Protein AF-A0A6G3XR11-F1 (afdb_monomer_lite)

Sequence (72 aa):
RDSDVRTVADLRGKRVGVGQEGSGVRLVADRLLAAAGLDPADDVTPVPVGIDTMPVRLTQGRLDAFFWSGGL

Organism: NCBI:txid2706086

Foldseek 3Di:
DDAPCPALLSQFAFEEAQEAPPDPSVVVSCVRCVVSVHHPVHRHNYDHDHPVCVVVCCVVVVGSYYTDDDDD

pLDDT: mean 90.15, std 8.0, range [50.31, 96.5]

Radius of gyration: 11.36 Å; chains: 1; bounding box: 31×28×28 Å

InterPro domains:
  IPR011852 TRAP transporter solute receptor, TAXI family [PF16868] (2-71)

Structure (mmCIF, N/CA/C/O backbone):
data_AF-A0A6G3XR11-F1
#
_entry.id   AF-A0A6G3XR11-F1
#
loop_
_atom_site.group_PDB
_atom_site.id
_atom_site.type_symbol
_atom_site.label_atom_id
_atom_site.label_alt_id
_atom_site.label_comp_id
_atom_site.label_asym_id
_atom_site.label_entity_id
_atom_site.label_seq_id
_atom_site.pdbx_PDB_ins_code
_atom_site.Cartn_x
_atom_site.Cartn_y
_atom_site.Cartn_z
_atom_site.occupancy
_atom_site.B_iso_or_equiv
_atom_site.auth_seq_id
_atom_site.auth_comp_id
_atom_site.auth_asym_id
_atom_site.auth_atom_id
_atom_site.pdbx_PDB_model_num
ATOM 1 N N . ARG A 1 1 ? 3.731 12.049 15.692 1.00 59.53 1 ARG A N 1
ATOM 2 C CA . ARG A 1 1 ? 2.325 11.625 15.498 1.00 59.53 1 ARG A CA 1
ATOM 3 C C . ARG A 1 1 ? 2.323 10.117 15.599 1.00 59.53 1 ARG A C 1
ATOM 5 O O . ARG A 1 1 ? 3.138 9.509 14.918 1.00 59.53 1 ARG A O 1
ATOM 12 N N . ASP A 1 2 ? 1.488 9.551 16.460 1.00 75.31 2 ASP A N 1
ATOM 13 C CA . ASP A 1 2 ? 1.221 8.116 16.422 1.00 75.31 2 ASP A CA 1
ATOM 14 C C . ASP A 1 2 ? 0.501 7.759 15.116 1.00 75.31 2 ASP A C 1
ATOM 16 O O . ASP A 1 2 ? -0.268 8.565 14.588 1.00 75.31 2 ASP A O 1
ATOM 20 N N . SER A 1 3 ? 0.809 6.581 14.577 1.00 79.81 3 SER A N 1
ATOM 21 C CA . SER A 1 3 ? 0.119 6.007 13.422 1.00 79.81 3 SER A CA 1
ATOM 22 C C . SER A 1 3 ? -1.098 5.214 13.895 1.00 79.81 3 SER A C 1
ATOM 24 O O . SER A 1 3 ? -0.995 4.436 14.851 1.00 79.81 3 SER A O 1
ATOM 26 N N . ASP A 1 4 ? -2.221 5.373 13.193 1.00 84.12 4 ASP A N 1
ATOM 27 C CA . ASP A 1 4 ? -3.421 4.546 13.375 1.00 84.12 4 ASP A CA 1
ATOM 28 C C . ASP A 1 4 ? -3.254 3.149 12.749 1.00 84.12 4 ASP A C 1
ATOM 30 O O . ASP A 1 4 ? -4.015 2.237 13.050 1.00 84.12 4 ASP A O 1
ATOM 34 N N . VAL A 1 5 ? -2.242 2.963 11.892 1.00 90.12 5 VAL A N 1
ATOM 35 C CA . VAL A 1 5 ? -1.861 1.663 11.326 1.00 90.12 5 VAL A CA 1
ATOM 36 C C . VAL A 1 5 ? -0.866 0.999 12.274 1.00 90.12 5 VAL A C 1
ATOM 38 O O . VAL A 1 5 ? 0.263 1.483 12.417 1.00 90.12 5 VAL A O 1
ATOM 41 N N . ARG A 1 6 ? -1.283 -0.091 12.928 1.00 90.81 6 ARG A N 1
ATOM 42 C CA . ARG A 1 6 ? -0.459 -0.888 13.856 1.00 90.81 6 ARG A CA 1
ATOM 43 C C . ARG A 1 6 ? -0.171 -2.286 13.315 1.00 90.81 6 ARG A C 1
ATOM 45 O O . ARG A 1 6 ? 0.847 -2.879 13.660 1.00 90.81 6 ARG A O 1
ATOM 52 N N . THR A 1 7 ? -1.041 -2.788 12.451 1.00 93.00 7 THR A N 1
ATOM 53 C CA . THR A 1 7 ? -0.959 -4.084 11.784 1.00 93.00 7 THR A CA 1
ATOM 54 C C . THR A 1 7 ? -1.206 -3.923 10.285 1.00 93.00 7 THR A C 1
ATOM 56 O O . THR A 1 7 ? -1.736 -2.910 9.831 1.00 93.00 7 THR A O 1
ATOM 59 N N . VAL A 1 8 ? -0.848 -4.937 9.493 1.00 92.50 8 VAL A N 1
ATOM 60 C CA . VAL A 1 8 ? -1.134 -4.932 8.047 1.00 92.50 8 VAL A CA 1
ATOM 61 C C . VAL A 1 8 ? -2.645 -4.948 7.781 1.00 92.50 8 VAL A C 1
ATOM 63 O O . VAL A 1 8 ? -3.091 -4.330 6.823 1.00 92.50 8 VAL A O 1
ATOM 66 N N . ALA A 1 9 ? -3.445 -5.573 8.651 1.00 93.44 9 ALA A N 1
ATOM 67 C CA . ALA A 1 9 ? -4.904 -5.596 8.527 1.00 93.44 9 ALA A CA 1
ATOM 68 C C . ALA A 1 9 ? -5.538 -4.191 8.623 1.00 93.44 9 ALA A C 1
ATOM 70 O O . ALA A 1 9 ? -6.556 -3.931 7.980 1.00 93.44 9 ALA A O 1
ATOM 71 N N . ASP A 1 10 ? -4.903 -3.256 9.343 1.00 94.94 10 ASP A N 1
ATOM 72 C CA . ASP A 1 10 ? -5.369 -1.864 9.475 1.00 94.94 10 ASP A CA 1
ATOM 73 C C . ASP A 1 10 ? -5.240 -1.057 8.170 1.00 94.94 10 ASP A C 1
ATOM 75 O O . ASP A 1 10 ? -5.718 0.077 8.075 1.00 94.94 10 ASP A O 1
ATOM 79 N N . LEU A 1 11 ? -4.598 -1.630 7.146 1.00 95.06 11 LEU A N 1
ATOM 80 C CA . LEU A 1 11 ? -4.505 -1.037 5.814 1.00 95.06 11 LEU A CA 1
ATOM 81 C C . LEU A 1 11 ? -5.814 -1.126 5.027 1.00 95.06 11 LEU A C 1
ATOM 83 O O . LEU A 1 11 ? -5.926 -0.486 3.981 1.00 95.06 11 LEU A O 1
ATOM 87 N N . ARG A 1 12 ? -6.809 -1.872 5.518 1.00 95.31 12 ARG A N 1
ATOM 88 C CA . ARG A 1 12 ? -8.124 -1.965 4.884 1.00 95.31 12 ARG A CA 1
AT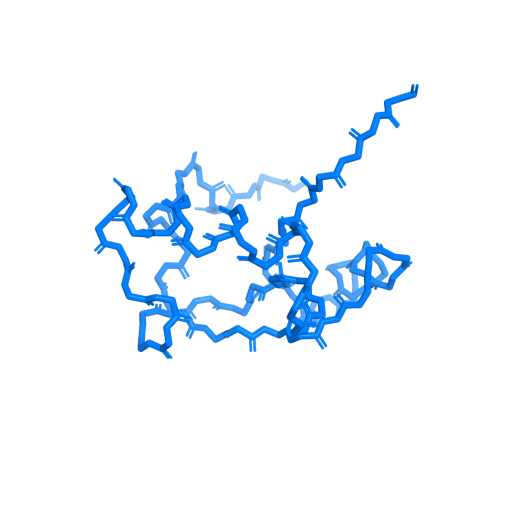OM 89 C C . ARG A 1 12 ? -8.723 -0.568 4.658 1.00 95.31 12 ARG A C 1
ATOM 91 O O . ARG A 1 12 ? -8.845 0.237 5.582 1.00 95.31 12 ARG A O 1
ATOM 98 N N . GLY A 1 13 ? -9.080 -0.268 3.413 1.00 95.31 13 GLY A N 1
ATOM 99 C CA . GLY A 1 13 ? -9.616 1.020 2.969 1.00 95.31 13 GLY A CA 1
ATOM 100 C C . GLY A 1 13 ? -8.597 2.166 2.915 1.00 95.31 13 GLY A C 1
ATOM 101 O O . GLY A 1 13 ? -8.998 3.319 2.760 1.00 95.31 13 GLY A O 1
ATOM 102 N N . LYS A 1 14 ? -7.294 1.896 3.067 1.00 95.62 14 LYS A N 1
ATOM 103 C CA . LYS A 1 14 ? -6.227 2.910 3.028 1.00 95.62 14 LYS A CA 1
ATOM 104 C C . LYS A 1 14 ? -5.570 3.003 1.652 1.00 95.62 14 LYS A C 1
ATOM 106 O O . LYS A 1 14 ? -5.570 2.051 0.873 1.00 95.62 14 LYS A O 1
ATOM 111 N N . ARG A 1 15 ? -4.945 4.150 1.369 1.00 95.44 15 ARG A N 1
ATOM 112 C CA . ARG A 1 15 ? -4.112 4.368 0.178 1.00 95.44 15 ARG A CA 1
ATOM 113 C C . ARG A 1 15 ? -2.696 3.900 0.458 1.00 95.44 15 ARG A C 1
ATOM 115 O O . ARG A 1 15 ? -1.969 4.530 1.232 1.00 95.44 15 ARG A O 1
ATOM 122 N N . VAL A 1 16 ? -2.306 2.807 -0.184 1.00 95.94 16 VAL A N 1
ATOM 123 C CA . VAL A 1 16 ? -1.047 2.122 0.106 1.00 95.94 16 VAL A CA 1
ATOM 124 C C . VAL A 1 16 ? -0.138 2.156 -1.112 1.00 95.94 16 VAL A C 1
ATOM 126 O O . VAL A 1 16 ? -0.510 1.706 -2.191 1.00 95.94 16 VAL A O 1
ATOM 129 N N . GLY A 1 17 ? 1.075 2.682 -0.951 1.00 95.19 17 GLY A N 1
ATOM 130 C CA . GLY A 1 17 ? 2.110 2.581 -1.976 1.00 95.19 17 GLY A CA 1
ATOM 131 C C . GLY A 1 17 ? 2.594 1.138 -2.091 1.00 95.19 17 GLY A C 1
ATOM 132 O O . GLY A 1 17 ? 3.200 0.630 -1.155 1.00 95.19 17 GLY A O 1
ATOM 133 N N . VAL A 1 18 ? 2.346 0.478 -3.221 1.00 94.25 18 VAL A N 1
ATOM 134 C CA . VAL A 1 18 ? 2.635 -0.963 -3.407 1.00 94.25 18 VAL A CA 1
ATOM 135 C C . VAL A 1 18 ? 3.801 -1.232 -4.359 1.00 94.25 18 VAL A C 1
ATOM 137 O O . VAL A 1 18 ? 4.049 -2.366 -4.735 1.00 94.25 18 VAL A O 1
ATOM 140 N N . GLY A 1 19 ? 4.541 -0.201 -4.756 1.00 91.00 19 GLY A N 1
ATOM 141 C CA . GLY A 1 19 ? 5.590 -0.325 -5.766 1.00 91.00 19 GLY A CA 1
ATOM 142 C C . GLY A 1 19 ? 5.031 -0.296 -7.186 1.00 91.00 19 GLY A C 1
ATOM 143 O O . GLY A 1 19 ? 3.828 -0.418 -7.409 1.00 91.00 19 GLY A O 1
ATOM 144 N N . GLN A 1 20 ? 5.912 -0.099 -8.164 1.00 91.31 20 GLN A N 1
ATOM 145 C CA . GLN A 1 20 ? 5.553 -0.176 -9.583 1.00 91.31 20 GLN A CA 1
ATOM 146 C C . GLN A 1 20 ? 5.114 -1.601 -9.955 1.00 91.31 20 GLN A C 1
ATOM 148 O O . GLN A 1 20 ? 5.568 -2.576 -9.344 1.00 91.31 20 GLN A O 1
ATOM 153 N N . GLU A 1 21 ? 4.265 -1.732 -10.973 1.00 88.81 21 GLU A N 1
ATOM 154 C CA . GLU A 1 21 ? 3.903 -3.040 -11.527 1.00 88.81 21 GLU A CA 1
ATOM 155 C C . GLU A 1 21 ? 5.153 -3.823 -11.956 1.00 88.81 21 GLU A C 1
ATOM 157 O O . GLU 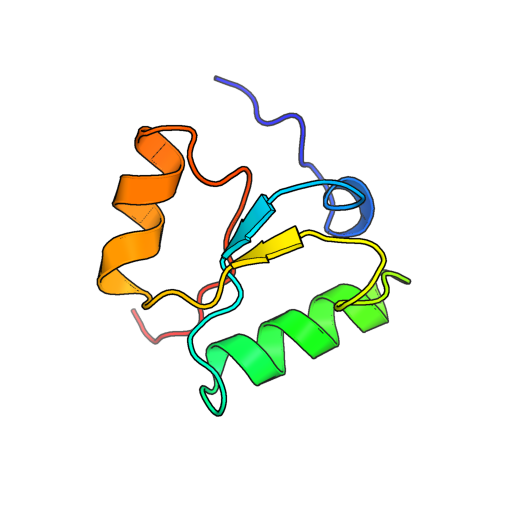A 1 21 ? 6.136 -3.250 -12.425 1.00 88.81 21 GLU A O 1
ATOM 162 N N . GLY A 1 22 ? 5.150 -5.139 -11.728 1.00 86.06 22 GLY A N 1
ATOM 163 C CA . GLY A 1 22 ? 6.292 -6.011 -12.027 1.00 86.06 22 GLY A CA 1
ATOM 164 C C . GLY A 1 22 ? 7.515 -5.846 -11.109 1.00 86.06 22 GLY A C 1
ATOM 165 O O . GLY A 1 22 ? 8.487 -6.581 -11.268 1.00 86.06 22 GLY A O 1
ATOM 166 N N . SER A 1 23 ? 7.495 -4.926 -10.137 1.00 87.31 23 SER A N 1
ATOM 167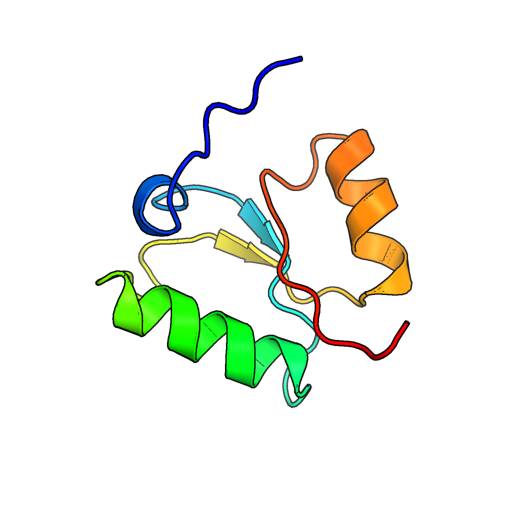 C CA . SER A 1 23 ? 8.605 -4.748 -9.191 1.00 87.31 23 SER A CA 1
ATOM 168 C C . SER A 1 23 ? 8.608 -5.794 -8.068 1.00 87.31 23 SER A C 1
ATOM 170 O O . SER A 1 23 ? 7.568 -6.319 -7.667 1.00 87.31 23 SER A O 1
ATOM 172 N N . GLY A 1 24 ? 9.785 -6.041 -7.480 1.00 89.06 24 GLY A N 1
ATOM 173 C CA . GLY A 1 24 ? 9.905 -6.880 -6.281 1.00 89.06 24 GLY A CA 1
ATOM 174 C C . GLY A 1 24 ? 9.104 -6.344 -5.088 1.00 89.06 24 GLY A C 1
ATOM 175 O O . GLY A 1 24 ? 8.560 -7.128 -4.315 1.00 89.06 24 GLY A O 1
ATOM 176 N N . VAL A 1 25 ? 8.950 -5.017 -4.980 1.00 91.62 25 VAL A N 1
ATOM 177 C CA . VAL A 1 25 ? 8.099 -4.389 -3.956 1.00 91.62 25 VAL A CA 1
ATOM 178 C C . VAL A 1 25 ? 6.645 -4.800 -4.133 1.00 91.62 25 VAL A C 1
ATOM 180 O O . VAL A 1 25 ? 6.019 -5.183 -3.151 1.00 91.62 25 VAL A O 1
ATOM 183 N N . ARG A 1 26 ? 6.130 -4.793 -5.370 1.00 92.38 26 ARG A N 1
ATOM 184 C CA . ARG A 1 26 ? 4.752 -5.205 -5.660 1.00 92.38 26 ARG A CA 1
ATOM 185 C C . ARG A 1 26 ? 4.497 -6.645 -5.252 1.00 92.38 26 ARG A C 1
ATOM 187 O O . ARG A 1 26 ? 3.529 -6.929 -4.555 1.00 92.38 26 ARG A O 1
ATOM 194 N N . LEU A 1 27 ? 5.427 -7.528 -5.595 1.00 92.19 27 LEU A N 1
ATOM 195 C CA . LEU A 1 27 ? 5.350 -8.934 -5.224 1.00 92.19 27 LEU A CA 1
ATOM 196 C C . LEU A 1 27 ? 5.321 -9.146 -3.700 1.00 92.19 27 LEU A C 1
ATOM 198 O O . LEU A 1 27 ? 4.589 -10.001 -3.202 1.00 92.19 27 LEU A O 1
ATOM 202 N N . VAL A 1 28 ? 6.136 -8.396 -2.954 1.00 92.50 28 VAL A N 1
ATOM 203 C CA . VAL A 1 28 ? 6.174 -8.474 -1.4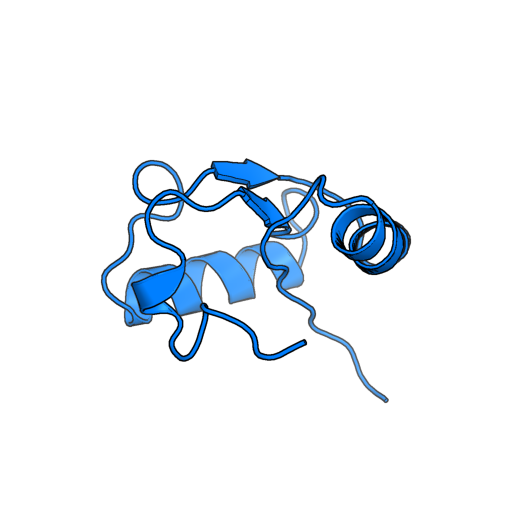86 1.00 92.50 28 VAL A CA 1
ATOM 204 C C . VAL A 1 28 ? 4.915 -7.861 -0.870 1.00 92.50 28 VAL A C 1
ATOM 206 O O . VAL A 1 28 ? 4.340 -8.461 0.035 1.00 92.50 28 VAL A O 1
ATOM 209 N N . ALA A 1 29 ? 4.462 -6.713 -1.376 1.00 93.75 29 ALA A N 1
ATOM 210 C CA . ALA A 1 29 ? 3.256 -6.031 -0.919 1.00 93.75 29 ALA A CA 1
ATOM 211 C C . ALA A 1 29 ? 2.021 -6.932 -1.037 1.00 93.75 29 ALA A C 1
ATOM 213 O O . ALA A 1 29 ? 1.330 -7.151 -0.044 1.00 93.75 29 ALA A O 1
ATOM 214 N N . ASP A 1 30 ? 1.797 -7.523 -2.214 1.00 93.88 30 ASP A N 1
ATOM 215 C CA . ASP A 1 30 ? 0.645 -8.396 -2.460 1.00 93.88 30 ASP A CA 1
ATOM 216 C C . ASP A 1 30 ? 0.656 -9.620 -1.526 1.00 93.88 30 ASP A C 1
ATOM 218 O O . ASP A 1 30 ? -0.379 -10.000 -0.980 1.00 93.88 30 ASP A O 1
ATOM 222 N N . ARG A 1 31 ? 1.834 -10.207 -1.265 1.00 94.06 31 ARG A N 1
ATOM 223 C CA . ARG A 1 31 ? 1.973 -11.343 -0.336 1.00 94.06 31 ARG A CA 1
ATOM 224 C C . ARG A 1 31 ? 1.695 -10.969 1.113 1.00 94.06 31 ARG A C 1
ATOM 226 O O . ARG A 1 31 ? 1.067 -11.751 1.819 1.00 94.06 31 ARG A O 1
ATOM 233 N N . LEU A 1 32 ? 2.174 -9.811 1.564 1.00 94.19 32 LEU A N 1
ATOM 234 C CA . LEU A 1 32 ? 1.938 -9.345 2.931 1.00 94.19 32 LEU A CA 1
ATOM 235 C C . LEU A 1 32 ? 0.462 -9.008 3.157 1.00 94.19 32 LEU A C 1
ATOM 237 O O . LEU A 1 32 ? -0.083 -9.369 4.197 1.00 94.19 32 LEU A O 1
ATOM 241 N N . LEU A 1 33 ? -0.187 -8.371 2.179 1.00 94.81 33 LEU A N 1
ATOM 242 C CA . LEU A 1 33 ? -1.622 -8.087 2.216 1.00 94.81 33 LEU A CA 1
ATOM 243 C C . LEU A 1 33 ? -2.439 -9.385 2.257 1.00 94.81 33 LEU A C 1
ATOM 245 O O . LEU A 1 33 ? -3.242 -9.564 3.171 1.00 94.81 33 LEU A O 1
ATOM 249 N N . ALA A 1 34 ? -2.149 -10.335 1.365 1.00 94.75 34 ALA A N 1
ATOM 250 C CA . ALA A 1 34 ? -2.827 -11.629 1.351 1.00 94.75 34 ALA A CA 1
ATOM 251 C C . ALA A 1 34 ? -2.619 -12.418 2.658 1.00 94.75 34 ALA A C 1
ATOM 253 O O . ALA A 1 34 ? -3.567 -12.982 3.200 1.00 94.75 34 ALA A O 1
ATOM 254 N N . ALA A 1 35 ? -1.401 -12.419 3.212 1.00 94.56 35 ALA A N 1
ATOM 255 C CA . ALA A 1 35 ? -1.106 -13.063 4.495 1.00 94.56 35 ALA A CA 1
ATOM 256 C C . ALA A 1 35 ? -1.844 -12.411 5.678 1.00 94.56 35 ALA A C 1
ATOM 258 O O . ALA A 1 35 ? -2.112 -13.075 6.678 1.00 94.56 35 ALA A O 1
ATOM 259 N N . ALA A 1 36 ? -2.192 -11.129 5.558 1.00 94.00 36 ALA A N 1
ATOM 260 C CA . ALA A 1 36 ? -3.019 -10.405 6.517 1.00 94.00 36 ALA A CA 1
ATOM 261 C C . ALA A 1 36 ? -4.532 -10.570 6.270 1.00 94.00 36 ALA A C 1
ATOM 263 O O . ALA A 1 36 ? -5.328 -9.959 6.982 1.00 94.00 36 ALA A O 1
ATOM 264 N N . GLY A 1 37 ? -4.936 -11.376 5.281 1.00 95.12 37 GLY A N 1
ATOM 265 C CA . GLY A 1 37 ? -6.338 -11.576 4.913 1.00 95.12 37 GLY A CA 1
ATOM 266 C C . GLY A 1 37 ? -6.959 -10.381 4.186 1.00 95.12 37 GLY A C 1
ATOM 267 O O . GLY A 1 37 ? -8.167 -10.178 4.287 1.00 95.12 37 GLY A O 1
ATOM 268 N N . LEU A 1 38 ? -6.141 -9.570 3.506 1.00 96.50 38 LEU A N 1
ATOM 269 C CA . LEU A 1 38 ? -6.591 -8.459 2.672 1.00 96.50 38 LEU A CA 1
ATOM 270 C C . LEU A 1 38 ? -6.438 -8.799 1.190 1.00 96.50 38 LEU A C 1
ATOM 272 O O . LEU A 1 38 ? -5.378 -9.265 0.765 1.00 96.50 38 LEU A O 1
ATOM 276 N N . ASP A 1 39 ? -7.464 -8.490 0.402 1.00 93.94 39 ASP A N 1
ATOM 277 C CA . ASP A 1 39 ? -7.357 -8.460 -1.053 1.00 93.94 39 ASP A CA 1
ATOM 278 C C . ASP A 1 39 ? -6.570 -7.205 -1.504 1.00 93.94 39 ASP A C 1
ATOM 280 O O . ASP A 1 39 ? -6.990 -6.077 -1.225 1.00 93.94 39 ASP A O 1
ATOM 284 N N . PRO A 1 40 ? -5.426 -7.345 -2.199 1.00 89.06 40 PRO A N 1
ATOM 285 C CA . PRO A 1 40 ? -4.625 -6.200 -2.637 1.00 89.06 40 PRO A CA 1
ATOM 286 C C . PRO A 1 40 ? -5.310 -5.280 -3.657 1.00 89.06 40 PRO A C 1
ATOM 288 O O . PRO A 1 40 ? -4.849 -4.153 -3.857 1.00 89.06 40 PRO A O 1
ATOM 291 N N . ALA A 1 41 ? -6.340 -5.768 -4.348 1.00 88.19 41 ALA A N 1
ATOM 292 C CA . ALA A 1 41 ? -7.106 -5.018 -5.333 1.00 88.19 41 ALA A CA 1
ATOM 293 C C . ALA A 1 41 ? -8.359 -4.379 -4.721 1.00 88.19 41 ALA A C 1
ATOM 295 O O . ALA A 1 41 ? -8.661 -3.233 -5.052 1.00 88.19 41 ALA A O 1
ATOM 296 N N . ASP A 1 42 ? -9.042 -5.092 -3.822 1.00 93.06 42 ASP A N 1
ATOM 297 C CA . ASP A 1 42 ? -10.366 -4.682 -3.334 1.00 93.06 42 ASP A CA 1
ATOM 298 C C . ASP A 1 42 ? -10.359 -4.119 -1.905 1.00 93.06 42 ASP A C 1
ATOM 300 O O . ASP A 1 42 ? -11.149 -3.229 -1.579 1.00 93.06 42 ASP A O 1
ATOM 304 N N . ASP A 1 43 ? -9.458 -4.590 -1.039 1.00 95.44 43 ASP A N 1
ATOM 305 C CA . ASP A 1 43 ? -9.444 -4.182 0.368 1.00 95.44 43 ASP A CA 1
ATOM 306 C C . ASP A 1 43 ? -8.559 -2.965 0.631 1.00 95.44 43 ASP A C 1
ATOM 308 O O . ASP A 1 43 ? -8.652 -2.365 1.700 1.00 95.44 43 ASP A O 1
ATOM 31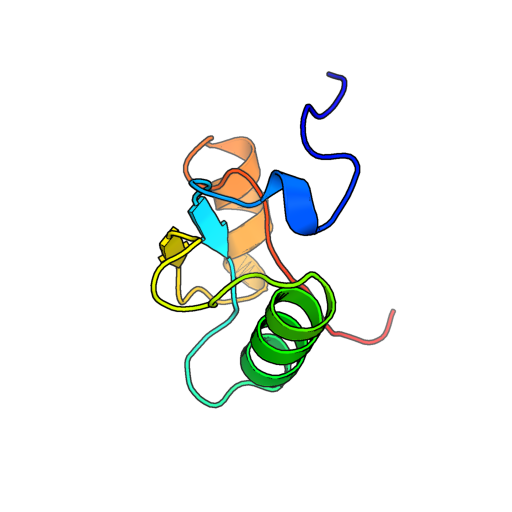2 N N . VAL A 1 44 ? -7.711 -2.569 -0.316 1.00 94.94 44 VAL A N 1
ATOM 313 C CA . VAL A 1 44 ? -6.856 -1.378 -0.222 1.00 94.94 44 VAL A CA 1
ATOM 314 C C . VAL A 1 44 ? -6.980 -0.544 -1.491 1.00 94.94 44 VAL A C 1
ATOM 316 O O . VAL A 1 44 ? -7.457 -1.011 -2.515 1.00 94.94 44 VAL A O 1
ATOM 319 N N . THR A 1 45 ? -6.533 0.711 -1.451 1.00 95.69 45 THR A N 1
ATOM 320 C CA . THR A 1 45 ? -6.330 1.508 -2.668 1.00 95.69 45 THR A CA 1
ATOM 321 C C . THR A 1 45 ? -4.849 1.431 -3.052 1.00 95.69 45 THR A C 1
ATOM 323 O O . THR A 1 45 ? -4.045 2.208 -2.515 1.00 95.69 45 THR A O 1
ATOM 326 N N . PRO A 1 46 ? -4.446 0.492 -3.932 1.00 93.12 46 PRO A N 1
ATOM 327 C CA . PRO A 1 46 ? -3.055 0.333 -4.327 1.00 93.12 46 PRO A CA 1
ATOM 328 C C . PRO A 1 46 ? -2.608 1.527 -5.172 1.00 93.12 46 PRO A C 1
ATOM 330 O O . PRO A 1 46 ? -3.212 1.865 -6.188 1.00 93.12 46 PRO A O 1
ATOM 333 N N . VAL A 1 47 ? -1.509 2.160 -4.772 1.00 94.31 47 VAL A N 1
ATOM 334 C CA . VAL A 1 47 ? -0.875 3.241 -5.527 1.00 94.31 47 VAL A CA 1
ATOM 335 C C . VAL A 1 47 ? 0.426 2.707 -6.128 1.00 94.31 47 VAL A C 1
ATOM 337 O O . VAL A 1 47 ? 1.398 2.512 -5.388 1.00 94.31 47 VAL A O 1
ATOM 340 N N . PRO A 1 48 ? 0.481 2.464 -7.451 1.00 91.56 48 PRO A N 1
ATOM 341 C CA . PRO A 1 48 ? 1.703 2.039 -8.112 1.00 91.56 48 PRO A CA 1
ATOM 342 C C . PRO A 1 48 ? 2.646 3.237 -8.239 1.00 91.56 48 PRO A C 1
ATOM 344 O O . PRO A 1 48 ? 2.489 4.111 -9.090 1.00 91.56 48 PRO A O 1
ATOM 347 N N . VAL A 1 49 ? 3.629 3.314 -7.349 1.00 89.69 49 VAL A N 1
ATOM 348 C CA . VAL A 1 49 ? 4.586 4.427 -7.262 1.00 89.69 49 VAL A CA 1
ATOM 349 C C . VAL A 1 49 ? 5.984 3.884 -6.960 1.00 89.69 49 VAL A C 1
ATOM 351 O O . VAL A 1 49 ? 6.105 2.793 -6.411 1.00 89.69 49 VAL A O 1
ATOM 354 N N . GLY A 1 50 ? 7.033 4.586 -7.388 1.00 87.12 50 GLY A N 1
ATOM 355 C CA . GLY A 1 50 ? 8.419 4.207 -7.116 1.00 87.12 50 GLY A CA 1
ATOM 356 C C . GLY A 1 50 ? 8.814 4.444 -5.657 1.00 87.12 50 GLY A C 1
ATOM 357 O O . GLY A 1 50 ? 8.251 5.300 -4.973 1.00 87.12 50 GLY A O 1
ATOM 358 N N . ILE A 1 51 ? 9.799 3.683 -5.178 1.00 84.81 51 ILE A N 1
ATOM 359 C CA . ILE A 1 51 ? 10.339 3.792 -3.810 1.00 84.81 51 ILE A CA 1
ATOM 360 C C . ILE A 1 51 ? 10.833 5.214 -3.503 1.00 84.81 51 ILE A C 1
ATOM 362 O O . ILE A 1 51 ? 10.667 5.704 -2.391 1.00 84.81 51 ILE A O 1
ATOM 366 N N . ASP A 1 52 ? 11.419 5.881 -4.491 1.00 87.94 52 ASP A N 1
ATOM 367 C CA . ASP A 1 52 ? 11.962 7.239 -4.419 1.00 87.94 52 ASP A CA 1
ATOM 368 C C . ASP A 1 52 ? 10.896 8.301 -4.098 1.00 87.94 52 ASP A C 1
ATOM 370 O O . ASP A 1 52 ? 11.182 9.321 -3.472 1.00 87.94 52 ASP A O 1
ATOM 374 N N . THR A 1 53 ? 9.644 8.052 -4.483 1.00 88.88 53 THR A N 1
ATOM 375 C CA . THR A 1 53 ? 8.545 9.022 -4.376 1.00 88.88 53 THR A CA 1
ATOM 376 C C . THR A 1 53 ? 7.560 8.714 -3.248 1.00 88.88 53 THR A C 1
ATOM 378 O O . THR A 1 53 ? 6.830 9.612 -2.814 1.00 88.88 53 THR A O 1
ATOM 381 N N . MET A 1 54 ? 7.545 7.487 -2.720 1.00 90.00 54 MET A N 1
ATOM 382 C CA . MET A 1 54 ? 6.666 7.090 -1.610 1.00 90.00 54 MET A CA 1
ATOM 383 C C . MET A 1 54 ? 6.843 7.936 -0.336 1.00 90.00 54 MET A C 1
ATOM 385 O O . MET A 1 54 ? 5.820 8.398 0.178 1.00 90.00 54 MET A O 1
ATOM 389 N N . PRO A 1 55 ? 8.070 8.215 0.166 1.00 91.75 55 PRO A N 1
ATOM 390 C CA . PRO A 1 55 ? 8.243 8.975 1.406 1.00 91.75 55 PRO A CA 1
ATOM 391 C C . PRO A 1 55 ? 7.666 10.387 1.302 1.00 91.75 55 PRO A C 1
ATOM 393 O O . PRO A 1 55 ? 6.965 10.846 2.200 1.00 91.75 55 PRO A O 1
ATOM 396 N N . VAL A 1 56 ? 7.891 11.052 0.165 1.00 93.38 56 VAL A N 1
ATOM 397 C CA . VAL A 1 56 ? 7.349 12.391 -0.108 1.00 93.38 56 VAL A CA 1
ATOM 398 C C . VAL A 1 56 ? 5.822 12.361 -0.184 1.00 93.38 56 VAL A C 1
ATOM 400 O O . VAL A 1 56 ? 5.150 13.249 0.333 1.00 93.38 56 VAL A O 1
ATOM 403 N N . ARG A 1 57 ? 5.232 11.335 -0.803 1.00 93.19 57 ARG A N 1
ATOM 404 C CA . ARG A 1 57 ? 3.768 11.223 -0.875 1.00 93.19 57 ARG A CA 1
ATOM 405 C C . ARG A 1 57 ? 3.135 10.913 0.480 1.00 93.19 57 ARG A C 1
ATOM 407 O O . ARG A 1 57 ? 2.040 11.411 0.742 1.00 93.19 57 ARG A O 1
ATOM 414 N N . LEU A 1 58 ? 3.813 10.150 1.337 1.00 92.56 58 LEU A N 1
ATOM 415 C CA . LEU A 1 58 ? 3.376 9.905 2.712 1.00 92.56 58 LEU A CA 1
ATOM 416 C C . LEU A 1 58 ? 3.371 11.210 3.524 1.00 92.56 58 LEU A C 1
ATOM 418 O O . LEU A 1 58 ? 2.363 11.540 4.144 1.00 92.56 58 LEU A O 1
ATOM 422 N N . THR A 1 59 ? 4.445 12.008 3.463 1.00 91.81 59 THR A N 1
ATOM 423 C CA . THR A 1 59 ? 4.514 13.292 4.192 1.00 91.81 59 THR A CA 1
ATOM 424 C C . THR A 1 59 ? 3.509 14.324 3.678 1.00 91.81 59 THR A C 1
ATOM 426 O O . THR A 1 59 ? 3.020 15.144 4.451 1.00 91.81 59 THR A O 1
ATOM 429 N N . GLN A 1 60 ? 3.139 14.248 2.398 1.00 93.88 60 GLN A N 1
ATOM 430 C CA . GLN A 1 60 ? 2.091 15.070 1.785 1.00 93.88 60 GLN A CA 1
ATOM 431 C C . GLN A 1 60 ? 0.658 14.585 2.075 1.00 93.88 60 GLN A C 1
ATOM 433 O O . GLN A 1 60 ? -0.290 15.193 1.581 1.00 93.88 60 GLN A O 1
ATOM 438 N N . GLY A 1 61 ? 0.467 13.481 2.810 1.00 91.38 61 GLY A N 1
ATOM 439 C CA . GLY A 1 61 ? -0.860 12.906 3.072 1.00 91.38 61 GLY A CA 1
ATOM 440 C C . GLY A 1 61 ? -1.546 12.327 1.827 1.00 91.38 61 GLY A C 1
ATOM 441 O O . GLY A 1 61 ? -2.768 12.154 1.799 1.00 91.38 61 GLY A O 1
ATOM 442 N N . ARG A 1 62 ? -0.773 12.045 0.771 1.00 93.25 62 ARG A N 1
ATOM 443 C CA . ARG A 1 62 ? -1.247 11.386 -0.459 1.00 93.25 62 ARG A CA 1
ATOM 444 C C . ARG A 1 62 ? -1.243 9.863 -0.339 1.00 93.25 62 ARG A C 1
ATOM 446 O O . ARG A 1 62 ? -1.9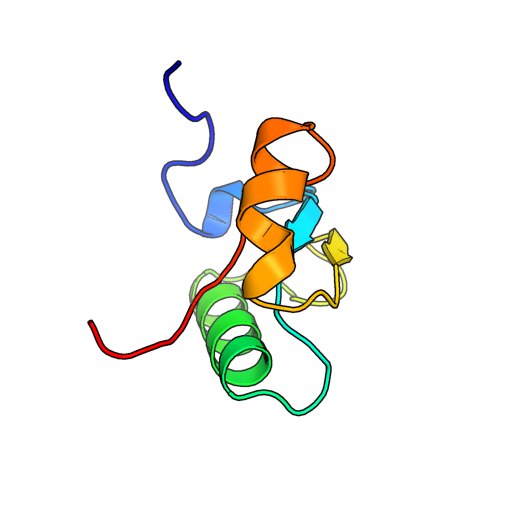41 9.204 -1.102 1.00 93.25 62 ARG A O 1
ATOM 453 N N . LEU A 1 63 ? -0.471 9.334 0.605 1.00 94.38 63 LEU A N 1
ATOM 454 C CA . LEU A 1 63 ? -0.472 7.938 1.029 1.00 94.38 63 LEU A CA 1
ATOM 455 C C . LEU A 1 63 ? -0.755 7.873 2.523 1.00 94.38 63 LEU A C 1
ATOM 457 O O . LEU A 1 63 ? -0.415 8.800 3.257 1.00 94.38 63 LEU A O 1
ATOM 461 N N . ASP A 1 64 ? -1.332 6.758 2.944 1.00 93.62 64 ASP A N 1
ATOM 462 C CA . ASP A 1 64 ? -1.548 6.432 4.350 1.00 93.62 64 ASP A CA 1
ATOM 463 C C . ASP A 1 64 ? -0.491 5.421 4.838 1.00 93.62 64 ASP A C 1
ATOM 465 O O . ASP A 1 64 ? -0.107 5.435 6.004 1.00 93.62 64 ASP A O 1
ATOM 469 N N . ALA A 1 65 ? 0.034 4.588 3.930 1.00 94.12 65 ALA A N 1
ATOM 470 C CA . ALA A 1 65 ? 1.166 3.689 4.157 1.00 94.12 65 ALA A CA 1
ATOM 471 C C . ALA A 1 65 ? 1.899 3.383 2.838 1.00 94.12 65 ALA A C 1
ATOM 473 O O . ALA A 1 65 ? 1.405 3.690 1.749 1.00 94.12 65 ALA A O 1
ATOM 474 N N . PHE A 1 66 ? 3.070 2.750 2.909 1.00 94.31 66 PHE A N 1
ATOM 475 C CA . PHE A 1 66 ? 3.726 2.180 1.733 1.00 94.31 66 PHE A CA 1
ATOM 476 C C . PHE A 1 66 ? 4.576 0.960 2.090 1.00 94.31 66 PHE A C 1
ATOM 478 O O . PHE A 1 66 ? 5.061 0.837 3.214 1.00 94.31 66 PHE A O 1
ATOM 485 N N . PHE A 1 67 ? 4.771 0.081 1.112 1.00 92.50 67 PHE A N 1
ATOM 486 C CA . PHE A 1 67 ? 5.698 -1.039 1.180 1.00 92.50 67 PHE A CA 1
ATOM 487 C C . PHE A 1 67 ? 7.039 -0.659 0.562 1.00 92.50 67 PHE A C 1
ATOM 489 O O . PHE A 1 67 ? 7.105 -0.012 -0.483 1.00 92.50 67 PHE A O 1
ATOM 496 N N . TRP A 1 68 ? 8.115 -1.110 1.194 1.00 88.50 68 TRP A N 1
ATOM 497 C CA . TRP A 1 68 ? 9.478 -0.935 0.715 1.00 88.50 68 TRP A CA 1
ATOM 498 C C . TRP A 1 68 ? 10.250 -2.242 0.860 1.00 88.50 68 TRP A C 1
ATOM 500 O O . TRP A 1 68 ? 10.095 -2.959 1.847 1.00 88.50 68 TRP A O 1
ATOM 510 N N . SER A 1 69 ? 11.075 -2.552 -0.137 1.00 77.56 69 SER A N 1
ATOM 511 C CA . SER A 1 69 ? 11.984 -3.695 -0.134 1.00 77.56 69 SER A CA 1
ATOM 512 C C . SER A 1 69 ? 13.304 -3.249 -0.760 1.00 77.56 69 SER A C 1
ATOM 514 O O . SER A 1 69 ? 13.331 -2.853 -1.926 1.00 77.56 69 SER A O 1
ATOM 516 N N . GLY A 1 70 ? 14.377 -3.258 0.031 1.00 75.88 70 GLY A N 1
ATOM 517 C CA . GLY A 1 70 ? 15.726 -2.854 -0.365 1.00 75.88 70 GLY A CA 1
ATOM 518 C C . GLY A 1 70 ? 16.754 -3.232 0.707 1.00 75.88 70 GLY A C 1
ATOM 519 O O . GLY A 1 70 ? 16.384 -3.517 1.845 1.00 75.88 70 GLY A O 1
ATOM 520 N N . GLY A 1 71 ? 18.034 -3.284 0.333 1.00 66.81 71 GLY A N 1
ATOM 521 C CA . GLY A 1 71 ? 19.151 -3.448 1.273 1.00 66.81 71 GLY A CA 1
ATOM 522 C C . GLY A 1 71 ? 19.612 -2.094 1.815 1.00 66.81 71 GLY A C 1
ATOM 523 O O . GLY A 1 71 ? 19.569 -1.111 1.074 1.00 66.81 71 GLY A O 1
ATOM 524 N N . LEU A 1 72 ? 19.995 -2.058 3.096 1.00 50.31 72 LEU A N 1
ATOM 525 C CA . LEU A 1 72 ? 20.559 -0.886 3.785 1.00 50.31 72 LEU A CA 1
ATOM 526 C C . LEU A 1 72 ? 21.973 -0.553 3.299 1.00 50.31 72 LEU A C 1
ATOM 528 O O . LEU A 1 72 ? 22.749 -1.510 3.079 1.00 50.31 72 LEU A O 1
#

Secondary structure (DSSP, 8-state):
---S--SGGGGTT-EEE--STTSHHHHHHHHHHHHTT--TTTTSEEE---TTTHHHHHHTTS-SEE------